Protein AF-A0A7L4TU64-F1 (afdb_monomer_lite)

pLDDT: mean 86.17, std 7.55, range [59.16, 95.81]

Foldseek 3Di:
DDLLVQLVCLQQAFADEPPPDPQGHCVQLQWAFDPDVVSVGHIDGDVVSNVVSCVVCVPSVCQLAQFDDDDSNNGHSVVSNVVSVVVNVVVCCQAPNDPPPRPALVSHNVSVVVVVVVVVVVVVVVVVVVVVD

Secondary structure (DSSP, 8-state):
--HHHHHHHHHHS----TT--S--SGGGGTEEE-S-GGGTT-EEE-HHHHHHHHHH-HHHHHHHHH---SSGGGS-HHHHHHHHHHHHHHHHHHHH-BGGGB-SGGGSHHHHHHHHHHHHHHHHHHHHHHHH-

Sequence (133 aa):
QSVMDRMRTDIYGMVSNNLGSDYNQLSAIGITTSRDYNERGKLEINEDRLRQAIERDPAGVAAIFNSDGPTSGDKGIIRRMRETLTSGIDSISGRAGGMGGKVANHQFTLGREIESINNRITNFERRLQQVED

Structure (mmCIF, N/CA/C/O backbone):
data_AF-A0A7L4TU64-F1
#
_entry.id   AF-A0A7L4TU64-F1
#
loop_
_atom_site.group_PDB
_atom_site.id
_atom_site.type_symbol
_atom_site.label_atom_id
_atom_site.label_alt_id
_atom_site.label_comp_id
_atom_site.label_asym_id
_atom_site.label_entity_id
_atom_site.label_seq_id
_atom_site.pdbx_PDB_ins_code
_atom_site.Cartn_x
_atom_site.Cartn_y
_atom_site.Cartn_z
_atom_site.occupancy
_atom_site.B_iso_or_equiv
_atom_site.auth_seq_id
_atom_site.auth_comp_id
_atom_site.auth_asym_id
_atom_site.auth_atom_id
_atom_site.pdbx_PDB_model_num
ATOM 1 N N . GLN A 1 1 ? -4.032 1.324 -12.497 1.00 60.09 1 GLN A N 1
ATOM 2 C CA . GLN A 1 1 ? -4.474 1.798 -11.168 1.00 60.09 1 GLN A CA 1
ATOM 3 C C . GLN A 1 1 ? -3.239 2.165 -10.362 1.00 60.09 1 GLN A C 1
ATOM 5 O O . GLN A 1 1 ? -2.305 1.365 -10.351 1.00 60.09 1 GLN A O 1
ATOM 10 N N . SER A 1 2 ? -3.184 3.372 -9.794 1.00 84.81 2 SER A N 1
ATOM 11 C CA . SER A 1 2 ? -2.020 3.838 -9.030 1.00 84.81 2 SER A CA 1
ATOM 12 C C . SER A 1 2 ? -1.870 3.040 -7.731 1.00 84.81 2 SER A C 1
ATOM 14 O O . SER A 1 2 ? -2.861 2.574 -7.169 1.00 84.81 2 SER A O 1
ATOM 16 N N . VAL A 1 3 ? -0.640 2.917 -7.224 1.00 86.81 3 VAL A N 1
ATOM 17 C CA . VAL A 1 3 ? -0.365 2.371 -5.880 1.00 86.81 3 VAL A CA 1
ATOM 18 C C . VAL A 1 3 ? -1.150 3.153 -4.820 1.00 86.81 3 VAL A C 1
ATOM 20 O O . VAL A 1 3 ? -1.698 2.559 -3.899 1.00 86.81 3 VAL A O 1
ATOM 23 N N . MET A 1 4 ? -1.295 4.468 -5.010 1.00 84.50 4 MET A N 1
ATOM 24 C CA . MET A 1 4 ? -2.042 5.343 -4.100 1.00 84.50 4 MET A CA 1
ATOM 25 C C . MET A 1 4 ? -3.549 5.047 -4.095 1.00 84.50 4 MET A C 1
ATOM 27 O O . MET A 1 4 ? -4.179 5.093 -3.042 1.00 84.50 4 MET A O 1
ATOM 31 N N . ASP A 1 5 ? -4.132 4.705 -5.248 1.00 86.56 5 ASP A N 1
ATOM 32 C CA . ASP A 1 5 ? -5.560 4.363 -5.342 1.00 86.56 5 ASP A CA 1
ATOM 33 C C . ASP A 1 5 ? -5.850 3.038 -4.629 1.00 86.56 5 ASP A C 1
ATOM 35 O O . ASP A 1 5 ? -6.860 2.899 -3.936 1.00 86.56 5 ASP A O 1
ATOM 39 N N . ARG A 1 6 ? -4.936 2.066 -4.769 1.00 87.94 6 ARG A N 1
ATOM 40 C CA . ARG A 1 6 ? -5.024 0.791 -4.050 1.00 87.94 6 ARG A CA 1
ATOM 41 C C . ARG A 1 6 ? -4.876 0.996 -2.549 1.00 87.94 6 ARG A C 1
ATOM 43 O O . ARG A 1 6 ? -5.725 0.525 -1.814 1.00 87.94 6 ARG A O 1
ATOM 50 N N . MET A 1 7 ? -3.903 1.793 -2.102 1.00 87.00 7 MET A N 1
ATOM 51 C CA . MET A 1 7 ? -3.753 2.120 -0.677 1.00 87.00 7 MET A CA 1
ATOM 52 C C . MET A 1 7 ? -5.001 2.766 -0.080 1.00 87.00 7 MET A C 1
ATOM 54 O O . MET A 1 7 ? -5.406 2.406 1.018 1.00 87.00 7 MET A O 1
ATOM 58 N N . ARG A 1 8 ? -5.627 3.717 -0.786 1.00 84.31 8 ARG A N 1
ATOM 59 C CA . ARG A 1 8 ? -6.885 4.320 -0.319 1.00 84.31 8 ARG A CA 1
ATOM 60 C C . ARG A 1 8 ? -7.978 3.267 -0.182 1.00 84.31 8 ARG A C 1
ATOM 62 O O . ARG A 1 8 ? -8.690 3.251 0.814 1.00 84.31 8 ARG A O 1
ATOM 69 N N . THR A 1 9 ? -8.069 2.366 -1.154 1.00 86.69 9 THR A N 1
ATOM 70 C CA . THR A 1 9 ? -9.021 1.251 -1.121 1.00 86.69 9 THR A CA 1
ATOM 71 C C . THR A 1 9 ? -8.730 0.299 0.044 1.00 86.69 9 THR A C 1
ATOM 73 O O . THR A 1 9 ? -9.660 -0.113 0.725 1.00 86.69 9 THR A O 1
ATOM 76 N N . ASP A 1 10 ? -7.458 0.010 0.331 1.00 86.88 10 ASP A N 1
ATOM 77 C CA . ASP A 1 10 ? -7.037 -0.840 1.452 1.00 86.88 10 ASP A CA 1
ATOM 78 C C . ASP A 1 10 ? -7.388 -0.223 2.817 1.00 86.88 10 ASP A C 1
ATOM 80 O O . ASP A 1 10 ? -7.748 -0.953 3.737 1.00 86.88 10 ASP A O 1
ATOM 84 N N . ILE A 1 11 ? -7.309 1.109 2.942 1.00 84.56 11 ILE A N 1
ATOM 85 C CA . ILE A 1 11 ? -7.629 1.866 4.167 1.00 84.56 11 ILE A CA 1
ATOM 86 C C . ILE A 1 11 ? -9.143 1.924 4.423 1.00 84.56 11 ILE A C 1
ATOM 88 O O . ILE A 1 11 ? -9.572 1.788 5.568 1.00 84.56 11 ILE A O 1
ATOM 92 N N . TYR A 1 12 ? -9.961 2.133 3.387 1.00 83.00 12 TYR A N 1
ATOM 93 C CA . TYR A 1 12 ? -11.426 2.157 3.534 1.00 83.00 12 TYR A CA 1
ATOM 94 C C . TYR A 1 12 ? -12.070 0.771 3.481 1.00 83.00 12 TYR A C 1
ATOM 96 O O . TYR A 1 12 ? -13.239 0.622 3.832 1.00 83.00 12 TYR A O 1
ATOM 104 N N . GLY A 1 13 ? -11.338 -0.230 2.998 1.00 82.50 13 GLY A N 1
ATOM 105 C CA . GLY A 1 13 ? -11.835 -1.585 2.857 1.00 82.50 13 GLY A CA 1
ATOM 106 C C . GLY A 1 13 ? -12.179 -2.183 4.214 1.00 82.50 13 GLY A C 1
ATOM 107 O O . GLY A 1 13 ? -11.385 -2.130 5.151 1.00 82.50 13 GLY A O 1
ATOM 108 N N . MET A 1 14 ? -13.352 -2.805 4.302 1.00 82.44 14 MET A N 1
ATOM 109 C CA . MET A 1 14 ? -13.736 -3.541 5.499 1.00 82.44 14 MET A CA 1
ATOM 110 C C . MET A 1 14 ? -12.784 -4.724 5.730 1.00 82.44 14 MET A C 1
ATOM 112 O O . MET A 1 14 ? -12.294 -5.366 4.789 1.00 82.44 14 MET A O 1
ATOM 116 N N . VAL A 1 15 ? -12.513 -4.995 7.002 1.00 82.00 15 VAL A N 1
ATOM 117 C CA . VAL A 1 15 ? -11.808 -6.178 7.482 1.00 82.00 15 VAL A CA 1
ATOM 118 C C . VAL A 1 15 ? -12.861 -7.141 8.006 1.00 82.00 15 VAL A C 1
ATOM 120 O O . VAL A 1 15 ? -13.440 -6.938 9.070 1.00 82.00 15 VAL A O 1
ATOM 123 N N . SER A 1 16 ? -13.120 -8.175 7.213 1.00 75.31 16 SER A N 1
ATOM 124 C CA . SER 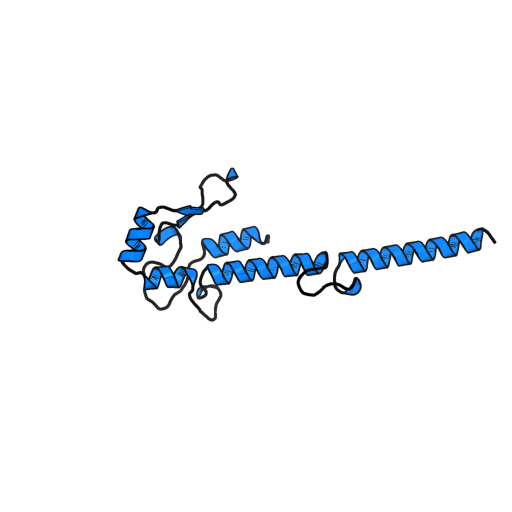A 1 16 ? -13.887 -9.344 7.617 1.00 75.31 16 SER A CA 1
ATOM 125 C C . SER A 1 16 ? -13.054 -10.090 8.652 1.00 75.31 16 SER A C 1
ATOM 127 O O . SER A 1 16 ? -12.026 -10.683 8.335 1.00 75.31 16 SER A O 1
ATOM 129 N N . ASN A 1 17 ? -13.441 -9.998 9.918 1.00 67.38 17 ASN A N 1
ATOM 130 C CA . ASN A 1 17 ? -12.864 -10.820 10.966 1.00 67.38 17 ASN A CA 1
ATOM 131 C C . ASN A 1 17 ? -13.966 -11.704 11.561 1.00 67.38 17 ASN A C 1
ATOM 133 O O . ASN A 1 17 ? -15.105 -11.285 11.751 1.00 67.38 17 ASN A O 1
ATOM 137 N N . ASN A 1 18 ? -13.631 -12.954 11.870 1.00 62.56 18 ASN A N 1
ATOM 138 C CA . ASN A 1 18 ? -14.570 -13.906 12.478 1.00 62.56 18 ASN A CA 1
ATOM 139 C C . ASN A 1 18 ? -14.825 -13.616 13.972 1.00 62.56 18 ASN A C 1
ATOM 141 O O . ASN A 1 18 ? -15.287 -14.488 14.701 1.00 62.56 18 ASN A O 1
ATOM 145 N N . LEU A 1 19 ? -14.486 -12.412 14.444 1.00 63.59 19 LEU A N 1
ATOM 146 C CA . LEU A 1 19 ? -14.598 -12.003 15.844 1.00 63.59 19 LEU A CA 1
ATOM 147 C C . LEU A 1 19 ? -15.994 -11.463 16.183 1.00 63.59 19 LEU A C 1
ATOM 149 O O . LEU A 1 19 ? -16.291 -11.276 17.357 1.00 63.59 19 LEU A O 1
ATOM 153 N N . GLY A 1 20 ? -16.847 -11.211 15.180 1.00 61.91 20 GLY A N 1
ATOM 154 C CA . GLY A 1 20 ? -18.186 -10.652 15.400 1.00 61.91 20 GLY A CA 1
ATOM 155 C C . GLY A 1 20 ? -18.162 -9.239 15.990 1.00 61.91 20 GLY A C 1
ATOM 156 O O . GLY A 1 20 ? -19.137 -8.818 16.604 1.00 61.91 20 GLY A O 1
ATOM 157 N N . SER A 1 21 ? -17.041 -8.529 15.838 1.00 68.81 21 SER A N 1
ATOM 158 C CA . SER A 1 21 ? -16.872 -7.165 16.328 1.00 68.81 21 SER A CA 1
ATOM 159 C C . SER A 1 21 ? -17.590 -6.175 15.411 1.00 68.81 21 SER A C 1
ATOM 161 O O . SER A 1 21 ? -17.479 -6.262 14.186 1.00 68.81 21 SER A O 1
ATOM 163 N N . ASP A 1 22 ? -18.256 -5.178 15.999 1.00 72.62 22 ASP A N 1
ATOM 164 C CA . ASP A 1 22 ? -18.806 -4.027 15.264 1.00 72.62 22 ASP A CA 1
ATOM 165 C C . ASP A 1 22 ? -17.694 -3.17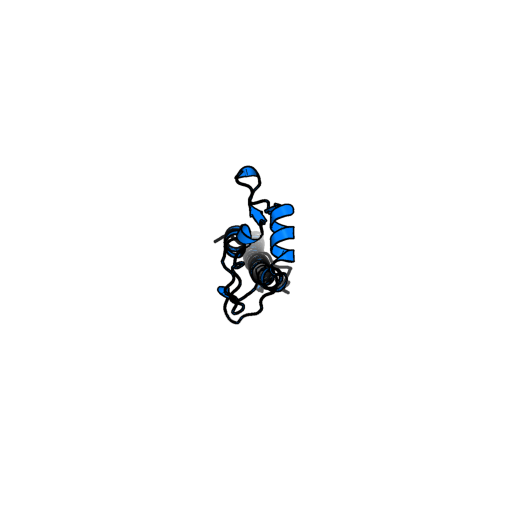7 14.612 1.00 72.62 22 ASP A C 1
ATOM 167 O O . ASP A 1 22 ? -17.949 -2.337 13.742 1.00 72.62 22 ASP A O 1
ATOM 171 N N . TYR A 1 23 ? -16.438 -3.391 15.019 1.00 80.00 23 TYR A N 1
ATOM 172 C CA . TYR A 1 23 ? -15.265 -2.704 14.500 1.00 80.00 23 TYR A CA 1
ATOM 173 C C . TYR A 1 23 ? -14.650 -3.489 13.334 1.00 80.00 23 TYR A C 1
ATOM 175 O O . TYR A 1 23 ? -13.735 -4.295 13.495 1.00 80.00 23 TYR A O 1
ATOM 183 N N . ASN A 1 24 ? -15.138 -3.205 12.125 1.00 82.88 24 ASN A N 1
ATOM 184 C CA . ASN A 1 24 ? -14.663 -3.812 10.875 1.00 82.88 24 ASN A CA 1
ATOM 185 C C . ASN A 1 24 ? -13.993 -2.813 9.911 1.00 82.88 24 ASN A C 1
ATOM 187 O O . ASN A 1 24 ? -13.590 -3.190 8.815 1.00 82.88 24 ASN A O 1
ATOM 191 N N . GLN A 1 25 ? -13.864 -1.539 10.287 1.00 86.75 25 GLN A N 1
ATOM 192 C CA . GLN A 1 25 ? -13.282 -0.481 9.451 1.00 86.75 25 GLN A CA 1
ATOM 193 C C . GLN A 1 25 ? -12.643 0.619 10.311 1.00 86.75 25 GLN A C 1
ATOM 195 O O . GLN A 1 25 ? -13.083 0.870 11.434 1.00 86.75 25 GLN A O 1
ATOM 200 N N . LEU A 1 26 ? -11.640 1.330 9.778 1.00 86.75 26 LEU A N 1
ATOM 201 C CA . LEU A 1 26 ? -10.933 2.400 10.507 1.00 86.75 26 LEU A CA 1
ATOM 202 C C . LEU A 1 26 ? -11.856 3.540 10.950 1.00 86.75 26 LEU A C 1
ATOM 204 O O . LEU A 1 26 ? -11.714 4.074 12.051 1.00 86.75 26 LEU A O 1
ATOM 208 N N . SER A 1 27 ? -12.852 3.869 10.129 1.00 87.19 27 SER A N 1
ATOM 209 C CA . SER A 1 27 ? -13.830 4.911 10.443 1.00 87.19 27 SER A CA 1
ATOM 210 C C . SER A 1 27 ? -14.679 4.568 11.673 1.00 87.19 27 SER A C 1
ATOM 212 O O . SER A 1 27 ? -15.074 5.477 12.406 1.00 87.19 27 SER A O 1
ATOM 214 N N . ALA A 1 28 ? -14.905 3.277 11.952 1.00 86.12 28 ALA A N 1
ATOM 215 C CA . ALA A 1 28 ? -15.651 2.810 13.123 1.00 86.12 28 ALA A CA 1
ATOM 216 C C . ALA A 1 28 ? -14.872 3.014 14.433 1.00 86.12 28 ALA A C 1
ATOM 218 O O . ALA A 1 28 ? -15.484 3.215 15.479 1.00 86.12 28 ALA A O 1
ATOM 219 N N . ILE A 1 29 ? -13.537 3.039 14.365 1.00 88.25 29 ILE A N 1
ATOM 220 C CA . ILE A 1 29 ? -12.649 3.293 15.511 1.00 88.25 29 ILE A CA 1
ATOM 221 C C . ILE A 1 29 ? -12.175 4.754 15.577 1.00 88.25 29 ILE A C 1
ATOM 223 O O . ILE A 1 29 ? -11.249 5.079 16.312 1.00 88.25 29 ILE A O 1
ATOM 227 N N . GLY A 1 30 ? -12.796 5.654 14.807 1.00 86.69 30 GLY A N 1
ATOM 228 C CA . GLY A 1 30 ? -12.488 7.086 14.838 1.00 86.69 30 GLY A CA 1
ATOM 229 C C . GLY A 1 30 ? -11.278 7.513 14.004 1.00 86.69 30 GLY A C 1
ATOM 230 O O . GLY A 1 30 ? -10.855 8.661 14.121 1.00 86.69 30 GLY A O 1
ATOM 231 N N . ILE A 1 31 ? -10.739 6.639 13.152 1.00 89.88 31 ILE A N 1
ATOM 232 C CA . ILE A 1 31 ? -9.679 6.979 12.198 1.00 89.88 31 ILE A CA 1
ATOM 233 C C . ILE A 1 31 ? -10.321 7.205 10.834 1.00 89.88 31 ILE A C 1
ATOM 235 O O . ILE A 1 31 ? -10.862 6.295 10.210 1.00 89.88 31 ILE A O 1
ATOM 239 N N . THR A 1 32 ? -10.267 8.439 10.359 1.00 88.31 32 THR A N 1
ATOM 240 C CA . THR A 1 32 ? -10.822 8.835 9.064 1.00 88.31 32 THR A CA 1
ATOM 241 C C . THR A 1 32 ? -9.748 9.498 8.218 1.00 88.31 32 THR A C 1
ATOM 243 O O . THR A 1 32 ? -8.602 9.636 8.632 1.00 88.31 32 THR A O 1
ATOM 246 N N . THR A 1 33 ? -10.089 9.867 6.996 1.00 85.56 33 THR A N 1
ATOM 247 C CA . THR A 1 33 ? -9.225 10.669 6.131 1.00 85.56 33 THR A CA 1
ATOM 248 C C . THR A 1 33 ? -9.734 12.096 6.094 1.00 85.56 33 THR A C 1
ATOM 250 O O . THR A 1 33 ? -10.950 12.303 6.088 1.00 85.56 33 THR A O 1
ATOM 253 N N . SER A 1 34 ? -8.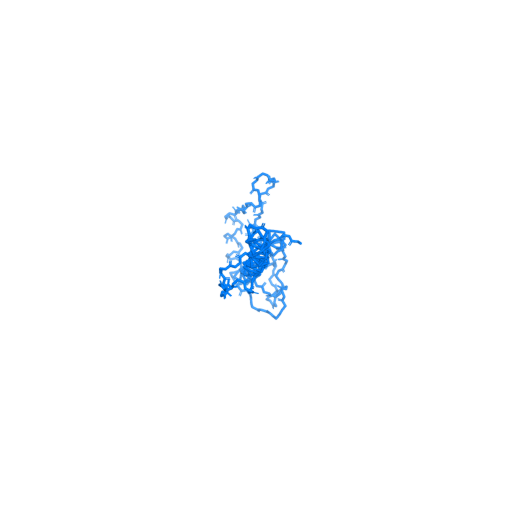818 13.044 5.938 1.00 84.56 34 SER A N 1
ATOM 254 C CA . SER A 1 34 ? -9.149 14.435 5.673 1.00 84.56 34 SER A CA 1
ATOM 255 C C . SER A 1 34 ? -10.129 14.570 4.512 1.00 84.56 34 SER A C 1
ATOM 257 O O . SER A 1 34 ? -10.033 13.876 3.493 1.00 84.56 34 SER A O 1
ATOM 259 N N . ARG A 1 35 ? -11.088 15.479 4.694 1.00 81.56 35 ARG A N 1
ATOM 260 C CA . ARG A 1 35 ? -12.075 15.852 3.673 1.00 81.56 35 ARG A CA 1
ATOM 261 C C . ARG A 1 35 ? -11.474 16.761 2.607 1.00 81.56 35 ARG A C 1
ATOM 263 O O . ARG A 1 35 ? -12.040 16.864 1.521 1.00 81.56 35 ARG A O 1
ATOM 270 N N . ASP A 1 36 ? -10.363 17.428 2.916 1.00 85.81 36 ASP A N 1
ATOM 271 C CA . ASP A 1 36 ? -9.686 18.294 1.965 1.00 85.81 36 ASP A CA 1
ATOM 272 C C . ASP A 1 36 ? -8.868 17.452 0.981 1.00 85.81 36 ASP A C 1
ATOM 274 O O . ASP A 1 36 ? -7.938 16.720 1.333 1.00 85.81 36 ASP A O 1
ATOM 278 N N . TYR A 1 37 ? -9.206 17.584 -0.299 1.00 78.50 37 TYR A N 1
ATOM 279 C CA . TYR A 1 37 ? -8.504 16.910 -1.380 1.00 78.50 37 TYR A CA 1
ATOM 280 C C . TYR A 1 37 ? -7.024 17.329 -1.465 1.00 78.50 37 TYR A C 1
ATOM 282 O O . TYR A 1 37 ? -6.169 16.527 -1.859 1.00 78.50 37 TYR A O 1
ATOM 290 N N . ASN A 1 38 ? -6.699 18.555 -1.040 1.00 86.25 38 ASN A N 1
ATOM 291 C CA . ASN A 1 38 ? -5.334 19.081 -1.029 1.00 86.25 38 ASN A CA 1
ATOM 292 C C . ASN A 1 38 ? -4.451 18.415 0.029 1.00 86.25 38 ASN A C 1
ATOM 294 O O . ASN A 1 38 ? -3.233 18.349 -0.143 1.00 86.25 38 ASN A O 1
ATOM 298 N N . GLU A 1 39 ? -5.051 17.839 1.073 1.00 83.62 39 GLU A N 1
ATOM 299 C CA . GLU A 1 39 ? -4.336 17.083 2.104 1.00 83.62 39 GLU A CA 1
ATOM 300 C C . GLU A 1 39 ? -4.025 15.640 1.677 1.00 83.62 39 GLU A C 1
ATOM 302 O O . GLU A 1 39 ? -3.483 14.848 2.449 1.00 83.62 39 GLU A O 1
ATOM 307 N N . ARG A 1 40 ? -4.329 15.282 0.420 1.00 81.25 40 ARG A N 1
ATOM 308 C CA . ARG A 1 40 ? -3.894 14.046 -0.253 1.00 81.25 40 ARG A CA 1
ATOM 309 C C . ARG A 1 40 ? -4.287 12.745 0.457 1.00 81.25 40 ARG A C 1
ATOM 311 O O . ARG A 1 40 ? -3.748 11.690 0.122 1.00 81.25 40 ARG A O 1
ATOM 318 N N . GLY A 1 41 ? -5.303 12.771 1.317 1.00 78.25 41 GLY A N 1
ATOM 319 C CA . GLY A 1 41 ? -5.754 11.601 2.078 1.00 78.25 41 GLY A CA 1
ATOM 320 C C . GLY A 1 41 ? -5.009 11.409 3.399 1.00 78.25 41 GLY A C 1
ATOM 321 O O . GLY A 1 41 ? -4.874 10.278 3.861 1.00 78.25 41 GLY A O 1
ATOM 322 N N . LYS A 1 42 ? -4.516 12.503 3.993 1.00 88.06 42 LYS A N 1
ATOM 323 C CA . LYS A 1 42 ? -4.026 12.546 5.374 1.00 88.06 42 LYS A CA 1
ATOM 324 C C . LYS A 1 42 ? -5.017 11.861 6.318 1.00 88.06 42 LYS A C 1
ATOM 326 O O . LYS A 1 42 ? -6.222 12.073 6.202 1.00 88.06 42 LYS A O 1
ATOM 331 N N . LEU A 1 43 ? -4.508 11.052 7.243 1.00 87.69 43 LEU A N 1
ATOM 332 C CA . LEU A 1 43 ? -5.332 10.429 8.275 1.00 87.69 43 LEU A CA 1
ATOM 333 C C . LEU A 1 43 ? -5.637 11.440 9.386 1.00 87.69 43 LEU A C 1
ATOM 335 O O . LEU A 1 43 ? -4.738 12.106 9.896 1.00 87.69 43 LEU A O 1
ATOM 339 N N . GLU A 1 44 ? -6.907 11.521 9.758 1.00 91.00 44 GLU A N 1
ATOM 340 C CA . GLU A 1 44 ? -7.429 12.289 10.881 1.00 91.00 44 GLU A CA 1
ATOM 341 C C . GLU A 1 44 ? -7.916 11.322 11.956 1.00 91.00 44 GLU A C 1
ATOM 343 O O . GLU A 1 44 ? -8.718 10.421 11.689 1.00 91.00 44 GLU A O 1
ATOM 348 N N . ILE A 1 45 ? -7.424 11.509 13.177 1.00 92.44 45 ILE A N 1
ATOM 349 C CA . ILE A 1 45 ? -7.690 10.613 14.299 1.00 92.44 45 ILE A CA 1
ATOM 350 C C . ILE A 1 45 ? -8.532 11.364 15.322 1.00 92.44 45 ILE A C 1
ATOM 352 O O . ILE A 1 45 ? -8.121 12.402 15.836 1.00 92.44 45 ILE A O 1
ATOM 356 N N . ASN A 1 46 ? -9.705 10.821 15.636 1.00 93.88 46 ASN A N 1
ATOM 357 C CA . ASN A 1 46 ? -10.482 11.245 16.789 1.00 93.88 46 ASN A CA 1
ATOM 358 C C . ASN A 1 46 ? -10.055 10.412 18.005 1.00 93.88 46 ASN A C 1
ATOM 360 O O . ASN A 1 46 ? -10.479 9.265 18.158 1.00 93.88 46 ASN A O 1
ATOM 364 N N . GLU A 1 47 ? -9.202 10.989 18.850 1.00 92.69 47 GLU A N 1
ATOM 365 C CA . GLU A 1 47 ? -8.608 10.295 19.998 1.00 92.69 47 GLU A CA 1
ATOM 366 C C . GLU A 1 47 ? -9.644 9.781 20.999 1.00 92.69 47 GLU A C 1
ATOM 368 O O . GLU A 1 47 ? -9.482 8.684 21.530 1.00 92.69 47 GLU A O 1
ATOM 373 N N . ASP A 1 48 ? -10.724 10.525 21.233 1.00 94.12 48 ASP A N 1
ATOM 374 C CA . ASP A 1 48 ? -11.754 10.128 22.195 1.00 94.12 48 ASP A CA 1
ATOM 375 C C . ASP A 1 48 ? -12.533 8.908 21.705 1.00 94.12 48 ASP A C 1
ATOM 377 O O . ASP A 1 48 ? -12.756 7.965 22.465 1.00 94.12 48 ASP A O 1
ATOM 381 N N . ARG A 1 49 ? -12.890 8.878 20.415 1.00 91.38 49 ARG A N 1
ATOM 382 C CA . ARG A 1 49 ? -13.551 7.712 19.807 1.00 91.38 49 ARG A CA 1
ATOM 383 C C . ARG A 1 49 ? -12.616 6.514 19.729 1.00 91.38 49 ARG A C 1
ATOM 385 O O . ARG A 1 49 ? -13.059 5.398 19.981 1.00 91.38 49 ARG A O 1
ATOM 392 N N . LEU A 1 50 ? -11.339 6.742 19.423 1.00 91.38 50 LEU A N 1
ATOM 393 C CA . LEU A 1 50 ? -10.343 5.677 19.389 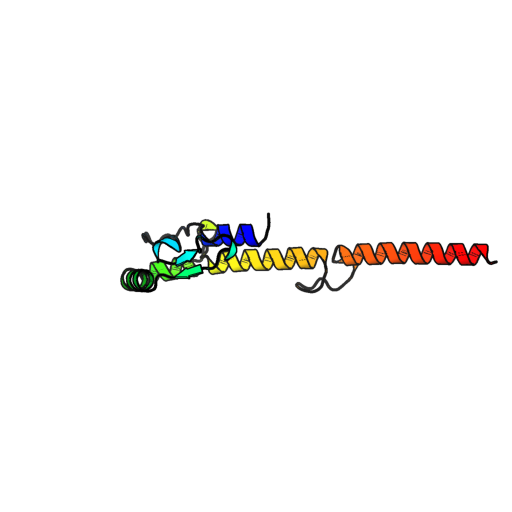1.00 91.38 50 LEU A CA 1
ATOM 394 C C . LEU A 1 50 ? -10.136 5.070 20.780 1.00 91.38 50 LEU A C 1
ATOM 396 O O . LEU A 1 50 ? -10.136 3.849 20.918 1.00 91.38 50 LEU A O 1
ATOM 400 N N . ARG A 1 51 ? -10.033 5.905 21.819 1.00 92.44 51 ARG A N 1
ATOM 401 C CA . ARG A 1 51 ? -9.907 5.457 23.211 1.00 92.44 51 ARG A CA 1
ATOM 402 C C . ARG A 1 51 ? -11.122 4.635 23.641 1.00 92.44 51 ARG A C 1
ATOM 404 O O . ARG A 1 51 ? -10.952 3.524 24.128 1.00 92.44 51 ARG A O 1
ATOM 411 N N . GLN A 1 52 ? -12.334 5.117 23.357 1.00 92.62 52 GLN A N 1
ATOM 412 C CA . GLN A 1 52 ? -13.569 4.376 23.640 1.00 92.62 52 GLN A CA 1
ATOM 413 C C . GLN A 1 52 ? -13.651 3.047 22.876 1.00 92.62 52 GLN A C 1
ATOM 415 O O . GLN A 1 52 ? -14.104 2.048 23.431 1.00 92.62 52 GLN A O 1
ATOM 420 N N . ALA A 1 53 ? -13.222 3.006 21.611 1.00 89.50 53 ALA A N 1
ATOM 421 C CA . ALA A 1 53 ? -13.205 1.770 20.831 1.00 89.50 53 ALA A CA 1
ATOM 422 C C . ALA A 1 53 ? -12.232 0.740 21.427 1.00 89.50 53 ALA A C 1
ATOM 424 O O . ALA A 1 53 ? -12.594 -0.426 21.569 1.00 89.50 53 ALA A O 1
ATOM 425 N N . ILE A 1 54 ? -11.038 1.183 21.839 1.00 90.56 54 ILE A N 1
ATOM 426 C CA . ILE A 1 54 ? -10.029 0.338 22.496 1.00 90.56 54 ILE A CA 1
ATOM 427 C C . ILE A 1 54 ? -10.531 -0.178 23.849 1.00 90.56 54 ILE A C 1
ATOM 429 O O . ILE A 1 54 ? -10.319 -1.344 24.162 1.00 90.56 54 ILE A O 1
ATOM 433 N N . GLU A 1 55 ? -11.199 0.658 24.646 1.00 91.56 55 GLU A N 1
ATOM 434 C CA . GLU A 1 55 ? -11.757 0.252 25.944 1.00 91.56 55 GLU A CA 1
ATOM 435 C C . GLU A 1 55 ? -12.895 -0.766 25.799 1.00 91.56 55 GLU A C 1
ATOM 437 O O . GLU A 1 55 ? -13.014 -1.678 26.616 1.00 91.56 55 GLU A O 1
ATOM 442 N N . ARG A 1 56 ? -13.732 -0.623 24.763 1.00 90.06 56 ARG A N 1
ATOM 443 C CA . ARG A 1 56 ? -14.880 -1.512 24.531 1.00 90.06 56 ARG A CA 1
ATOM 444 C C . ARG A 1 56 ? -14.481 -2.852 23.925 1.00 90.06 56 ARG A C 1
ATOM 446 O O . ARG A 1 56 ? -15.023 -3.871 24.339 1.00 90.06 56 ARG A O 1
ATOM 453 N N . ASP A 1 57 ? -13.590 -2.851 22.937 1.00 87.81 57 ASP A N 1
ATOM 454 C CA . ASP A 1 57 ? -13.133 -4.073 22.270 1.00 87.81 57 ASP A CA 1
ATOM 455 C C . ASP A 1 57 ? -11.686 -3.927 21.760 1.00 87.81 57 ASP A C 1
ATOM 457 O O . ASP A 1 57 ? -11.441 -3.647 20.579 1.00 87.81 57 ASP A O 1
ATOM 461 N N . PRO A 1 58 ? -10.691 -4.144 22.635 1.00 88.75 58 PRO A N 1
ATOM 462 C CA . PRO A 1 58 ? -9.290 -4.034 22.247 1.00 88.75 58 PRO A CA 1
ATOM 463 C C . PRO A 1 58 ? -8.890 -5.096 21.210 1.00 88.75 58 PRO A C 1
ATOM 465 O O . PRO A 1 58 ? -8.013 -4.848 20.378 1.00 88.75 58 PRO A O 1
ATOM 468 N N . ALA A 1 59 ? -9.534 -6.269 21.227 1.00 86.69 59 ALA A N 1
ATOM 469 C CA . ALA A 1 59 ? -9.249 -7.356 20.296 1.00 86.69 59 ALA A CA 1
ATOM 470 C C . ALA A 1 59 ? -9.759 -7.034 18.882 1.00 86.69 59 ALA A C 1
ATOM 472 O O . ALA A 1 59 ? -9.023 -7.231 17.913 1.00 86.69 59 ALA A O 1
ATOM 473 N N . GLY A 1 60 ? -10.967 -6.477 18.760 1.00 86.38 60 GLY A N 1
ATOM 474 C CA . GLY A 1 60 ? -11.526 -6.007 17.491 1.00 86.38 60 GLY A CA 1
ATOM 475 C C . GLY A 1 60 ? -10.693 -4.891 16.863 1.00 86.38 60 GLY A C 1
ATOM 476 O O . GLY A 1 60 ? -10.349 -4.966 15.681 1.00 86.38 60 GLY A O 1
ATOM 477 N N . VAL A 1 61 ? -10.261 -3.907 17.664 1.00 88.56 61 VAL A N 1
ATOM 478 C CA . VAL A 1 61 ? -9.357 -2.844 17.188 1.00 88.56 61 VAL A CA 1
ATOM 479 C C . VAL A 1 61 ? -8.040 -3.436 16.682 1.00 88.56 61 VAL A C 1
ATOM 481 O O . VAL A 1 61 ? -7.605 -3.113 15.576 1.00 88.56 61 VAL A O 1
ATOM 484 N N . ALA A 1 62 ? -7.411 -4.339 17.441 1.00 87.94 62 ALA A N 1
ATOM 485 C CA . ALA A 1 62 ? -6.173 -4.991 17.017 1.00 87.94 62 ALA A CA 1
ATOM 486 C C . ALA A 1 62 ? -6.355 -5.812 15.728 1.00 87.94 62 ALA A C 1
ATOM 488 O O . ALA A 1 62 ? -5.473 -5.809 14.865 1.00 87.94 62 ALA A O 1
ATOM 489 N N . ALA A 1 63 ? -7.502 -6.474 15.565 1.00 87.12 63 ALA A N 1
ATOM 490 C CA . ALA A 1 63 ? -7.817 -7.257 14.379 1.00 87.12 63 ALA A CA 1
ATOM 491 C C . ALA A 1 63 ? -7.925 -6.390 13.114 1.00 87.12 63 ALA A C 1
ATOM 493 O O . ALA A 1 63 ? -7.423 -6.798 12.069 1.00 87.12 63 ALA A O 1
ATOM 494 N N . ILE A 1 64 ? -8.468 -5.168 13.184 1.00 87.62 64 ILE A N 1
ATOM 495 C CA . ILE A 1 64 ? -8.491 -4.256 12.021 1.00 87.62 64 ILE A CA 1
ATOM 496 C C . ILE A 1 64 ? -7.079 -4.053 11.444 1.00 87.62 64 ILE A C 1
ATOM 498 O O . ILE A 1 64 ? -6.883 -4.055 10.226 1.00 87.62 64 ILE A O 1
ATOM 502 N N . PHE A 1 65 ? -6.070 -3.917 12.304 1.00 88.31 65 PHE A N 1
ATOM 503 C CA . PHE A 1 65 ? -4.692 -3.682 11.870 1.00 88.31 65 PHE A CA 1
ATOM 504 C C . PHE A 1 65 ? -3.947 -4.969 11.516 1.00 88.31 65 PHE A C 1
ATOM 506 O O . PHE A 1 65 ? -3.247 -5.013 10.500 1.00 88.31 65 PHE A O 1
ATOM 513 N N . ASN A 1 66 ? -4.111 -6.006 12.341 1.00 87.69 66 ASN A N 1
ATOM 514 C CA . ASN A 1 66 ? -3.237 -7.178 12.383 1.00 87.69 66 ASN A CA 1
ATOM 515 C C . ASN A 1 66 ? -3.945 -8.505 12.082 1.00 87.69 66 ASN A C 1
ATOM 517 O O . ASN A 1 66 ? -3.319 -9.553 12.257 1.00 87.69 66 ASN A O 1
ATOM 521 N N . SER A 1 67 ? -5.204 -8.500 11.629 1.00 86.06 67 SER A N 1
ATOM 522 C CA . SER A 1 67 ? -5.896 -9.740 11.256 1.00 86.06 67 SER A CA 1
ATOM 523 C C . SER A 1 67 ? -5.089 -10.508 10.211 1.00 86.06 67 SER A C 1
ATOM 525 O O . SER A 1 67 ? -4.451 -9.924 9.320 1.00 86.06 67 SER A O 1
ATOM 527 N N . ASP A 1 68 ? -5.067 -11.823 10.378 1.00 80.81 68 ASP A N 1
ATOM 528 C CA . ASP A 1 68 ? -4.443 -12.745 9.448 1.00 80.81 68 ASP A CA 1
ATOM 529 C C . ASP A 1 68 ? -5.531 -13.617 8.844 1.00 80.81 68 ASP A C 1
ATOM 531 O O . ASP A 1 68 ? -6.373 -14.167 9.555 1.00 80.81 68 ASP A O 1
ATOM 535 N N . GLY A 1 69 ? -5.541 -13.692 7.523 1.00 76.88 69 GLY A N 1
ATOM 536 C CA . GLY A 1 69 ? -6.623 -14.330 6.810 1.00 76.88 69 GLY A CA 1
ATOM 537 C C . GLY A 1 69 ? -6.246 -14.655 5.372 1.00 76.88 69 GLY A C 1
ATOM 538 O O . GLY A 1 69 ? -5.354 -14.022 4.794 1.00 76.88 69 GLY A O 1
ATOM 539 N N . PRO A 1 70 ? -6.901 -15.672 4.791 1.00 73.31 70 PRO A N 1
ATOM 540 C CA . PRO A 1 70 ? -6.533 -16.198 3.484 1.00 73.31 70 PRO A CA 1
ATOM 541 C C . PRO A 1 70 ? -6.884 -15.228 2.352 1.00 73.31 70 PRO A C 1
ATOM 543 O O . PRO A 1 70 ? -6.195 -15.209 1.331 1.00 73.31 70 PRO A O 1
ATOM 546 N N . THR A 1 71 ? -7.926 -14.405 2.515 1.00 78.50 71 THR A N 1
ATOM 547 C CA . THR A 1 71 ? -8.353 -13.447 1.491 1.00 78.50 71 THR A CA 1
ATOM 548 C C . THR A 1 71 ? -7.906 -12.025 1.812 1.00 78.50 71 THR A C 1
ATOM 550 O O . THR A 1 71 ? -7.646 -11.675 2.962 1.00 78.50 71 THR A O 1
ATOM 553 N N . SER A 1 72 ? -7.844 -11.167 0.786 1.00 72.38 72 SER A N 1
ATOM 554 C CA . SER A 1 72 ? -7.545 -9.740 0.971 1.00 72.38 72 SER A CA 1
ATOM 555 C C . SER A 1 72 ? -8.493 -9.101 1.992 1.00 72.38 72 SER A C 1
ATOM 557 O O . SER A 1 72 ? -8.021 -8.373 2.854 1.00 72.38 72 SER A O 1
ATOM 559 N N . GLY A 1 73 ? -9.783 -9.464 1.976 1.00 75.19 73 GLY A N 1
ATOM 560 C CA . GLY A 1 73 ? -10.804 -8.975 2.908 1.00 75.19 73 GLY A CA 1
ATOM 561 C C . GLY A 1 73 ? -10.630 -9.424 4.363 1.00 75.19 73 GLY A C 1
ATOM 562 O O . GLY A 1 73 ? -11.136 -8.747 5.256 1.00 75.19 73 GLY A O 1
ATOM 563 N N . ASP A 1 74 ? -9.868 -10.487 4.615 1.00 79.44 74 ASP A N 1
ATOM 564 C CA . ASP A 1 74 ? -9.639 -11.021 5.965 1.00 79.44 74 ASP A CA 1
ATOM 565 C C . ASP A 1 74 ? -8.314 -10.539 6.575 1.00 79.44 74 ASP A C 1
ATOM 567 O O . ASP A 1 74 ? -8.101 -10.591 7.789 1.00 79.44 74 ASP A O 1
ATOM 571 N N . LYS A 1 75 ? -7.405 -10.036 5.731 1.00 86.25 75 LYS A N 1
ATOM 572 C CA . LYS A 1 75 ? -6.140 -9.445 6.172 1.00 86.25 75 LYS A CA 1
ATOM 573 C C . LYS A 1 75 ? -6.387 -8.093 6.823 1.00 86.25 75 LYS A C 1
ATOM 575 O O . LYS A 1 75 ? -7.173 -7.292 6.321 1.00 86.25 75 LYS A O 1
ATOM 580 N N . GLY A 1 76 ? -5.641 -7.805 7.881 1.00 87.38 76 GLY A N 1
ATOM 581 C CA . GLY A 1 76 ? -5.594 -6.479 8.479 1.00 87.38 76 GLY A CA 1
ATOM 582 C C . GLY A 1 76 ? -4.998 -5.438 7.529 1.00 87.38 76 GLY A C 1
ATOM 583 O O . GLY A 1 76 ? -4.244 -5.752 6.600 1.00 87.38 76 GLY A O 1
ATOM 584 N N . ILE A 1 77 ? -5.316 -4.175 7.784 1.00 88.44 77 ILE A N 1
ATOM 585 C CA . ILE A 1 77 ? -4.986 -3.053 6.896 1.00 88.44 77 ILE A CA 1
ATOM 586 C C . ILE A 1 77 ? -3.472 -2.884 6.733 1.00 88.44 77 ILE A C 1
ATOM 588 O O . ILE A 1 77 ? -3.002 -2.630 5.626 1.00 88.44 77 ILE A O 1
ATOM 592 N N . ILE A 1 78 ? -2.680 -3.114 7.788 1.00 88.25 78 ILE A N 1
ATOM 593 C CA . ILE A 1 78 ? -1.214 -2.995 7.718 1.00 88.25 78 ILE A CA 1
ATOM 594 C C . ILE A 1 78 ? -0.630 -4.003 6.722 1.00 88.25 78 ILE A C 1
ATOM 596 O O . ILE A 1 78 ? 0.284 -3.671 5.963 1.00 88.25 78 ILE A O 1
ATOM 600 N N . ARG A 1 79 ? -1.157 -5.235 6.703 1.00 89.00 79 ARG A N 1
ATOM 601 C CA . ARG A 1 79 ? -0.713 -6.263 5.753 1.00 89.00 79 ARG A CA 1
ATOM 602 C C . ARG A 1 79 ? -1.080 -5.877 4.322 1.00 89.00 79 ARG A C 1
ATOM 604 O O . ARG A 1 79 ? -0.197 -5.898 3.469 1.00 89.00 79 ARG A O 1
ATOM 611 N N . ARG A 1 80 ? -2.325 -5.449 4.078 1.00 89.88 80 ARG A N 1
ATOM 612 C CA . ARG A 1 80 ? -2.771 -4.994 2.745 1.00 89.88 80 ARG A CA 1
ATOM 613 C C . ARG A 1 80 ? -1.915 -3.838 2.229 1.00 89.88 80 ARG A C 1
ATOM 615 O O . ARG A 1 80 ? -1.366 -3.913 1.135 1.00 89.88 80 ARG A O 1
ATOM 622 N N . MET A 1 81 ? -1.701 -2.817 3.062 1.00 88.25 81 MET A N 1
ATOM 623 C CA . MET A 1 81 ? -0.876 -1.662 2.706 1.00 88.25 81 MET A CA 1
ATOM 624 C C . MET A 1 81 ? 0.563 -2.061 2.376 1.00 88.25 81 MET A C 1
ATOM 626 O O . MET A 1 81 ? 1.136 -1.550 1.414 1.00 88.25 81 MET A O 1
ATOM 630 N N . ARG A 1 82 ? 1.153 -2.984 3.146 1.00 89.50 82 ARG A N 1
ATOM 631 C CA . ARG A 1 82 ? 2.498 -3.503 2.873 1.00 89.50 82 ARG A CA 1
ATOM 632 C C . ARG A 1 82 ? 2.551 -4.252 1.544 1.00 89.50 82 ARG A C 1
ATOM 634 O O . ARG A 1 82 ? 3.477 -4.027 0.778 1.00 89.50 82 ARG A O 1
ATOM 641 N N . GLU A 1 83 ? 1.572 -5.101 1.252 1.00 90.44 83 GLU A N 1
ATOM 642 C CA . GLU A 1 83 ? 1.482 -5.820 -0.027 1.00 90.44 83 GLU A CA 1
ATOM 643 C C . GLU A 1 83 ? 1.358 -4.849 -1.208 1.00 90.44 83 GLU A C 1
ATOM 645 O O . GLU A 1 83 ? 2.089 -4.967 -2.194 1.00 90.44 83 GLU A O 1
ATOM 650 N N . THR A 1 84 ? 0.504 -3.831 -1.080 1.00 91.06 84 THR A N 1
ATOM 651 C CA . THR A 1 84 ? 0.347 -2.772 -2.082 1.00 91.06 84 THR A CA 1
ATOM 652 C C . THR A 1 84 ? 1.641 -1.975 -2.282 1.00 91.06 84 THR A C 1
ATOM 654 O O . THR A 1 84 ? 2.016 -1.703 -3.426 1.00 91.06 84 THR A O 1
ATOM 657 N N . LEU A 1 85 ? 2.356 -1.640 -1.201 1.00 90.19 85 LEU A N 1
ATOM 658 C CA . LEU A 1 85 ? 3.673 -0.992 -1.253 1.00 90.19 85 LEU A CA 1
ATOM 659 C C . LEU A 1 85 ? 4.702 -1.850 -1.981 1.00 90.19 85 LEU A C 1
ATOM 661 O O . LEU A 1 85 ? 5.347 -1.361 -2.906 1.00 90.19 85 LEU A O 1
ATOM 665 N N . THR A 1 86 ? 4.831 -3.120 -1.595 1.00 91.12 86 THR A N 1
ATOM 666 C CA . THR A 1 86 ? 5.767 -4.063 -2.215 1.00 91.12 86 THR A CA 1
ATOM 667 C C . THR A 1 86 ? 5.474 -4.213 -3.704 1.00 91.12 86 THR A C 1
ATOM 669 O O . THR A 1 86 ? 6.372 -4.039 -4.517 1.00 91.12 86 THR A O 1
ATOM 672 N N . SER A 1 87 ? 4.207 -4.397 -4.086 1.00 91.12 87 SER A N 1
ATOM 673 C CA . SER A 1 87 ? 3.796 -4.447 -5.496 1.00 91.12 87 SER A CA 1
ATOM 674 C C . SER A 1 87 ? 4.138 -3.158 -6.255 1.00 91.12 87 SER A C 1
ATOM 676 O O . SER A 1 87 ? 4.521 -3.194 -7.430 1.00 91.12 87 SER A O 1
ATOM 678 N N . GLY A 1 88 ? 4.006 -2.007 -5.593 1.00 90.81 88 GLY A N 1
ATOM 679 C CA . GLY A 1 88 ? 4.414 -0.715 -6.132 1.00 90.81 88 GLY A CA 1
ATOM 680 C C . GLY A 1 88 ? 5.915 -0.639 -6.393 1.00 90.81 88 GLY A C 1
ATOM 681 O O . GLY A 1 88 ? 6.322 -0.273 -7.496 1.00 90.81 88 GLY A O 1
ATOM 682 N N . ILE A 1 89 ? 6.722 -1.038 -5.408 1.00 89.81 89 ILE A N 1
ATOM 683 C CA . ILE A 1 89 ? 8.181 -1.121 -5.524 1.00 89.81 89 ILE A CA 1
ATOM 684 C C . ILE A 1 89 ? 8.559 -2.073 -6.659 1.00 89.81 89 ILE A C 1
ATOM 686 O O . ILE A 1 89 ? 9.302 -1.674 -7.546 1.00 89.81 89 ILE A O 1
ATOM 690 N N . ASP A 1 90 ? 7.983 -3.273 -6.711 1.00 90.38 90 ASP A N 1
ATOM 691 C CA . ASP A 1 90 ? 8.264 -4.265 -7.753 1.00 90.38 90 ASP A CA 1
ATOM 692 C C . ASP A 1 90 ? 7.928 -3.753 -9.157 1.00 90.38 90 ASP A C 1
ATOM 694 O O . ASP A 1 90 ? 8.674 -3.991 -10.110 1.00 90.38 90 ASP A O 1
ATOM 698 N N . SER A 1 91 ? 6.826 -3.010 -9.292 1.00 90.06 91 SER A N 1
ATOM 699 C CA . SER A 1 91 ? 6.428 -2.389 -10.560 1.00 90.06 91 SER A CA 1
ATOM 700 C C . SER A 1 91 ? 7.435 -1.326 -11.006 1.00 90.06 91 SER A C 1
ATOM 702 O O . SER A 1 91 ? 7.791 -1.262 -12.186 1.00 90.06 91 SER A O 1
ATOM 704 N N . ILE A 1 92 ? 7.917 -0.504 -10.068 1.00 89.81 92 ILE A N 1
ATOM 705 C CA . ILE A 1 92 ? 8.947 0.509 -10.329 1.00 89.81 92 ILE A CA 1
ATOM 706 C C . ILE A 1 92 ? 10.263 -0.177 -10.693 1.00 89.81 92 ILE A C 1
ATOM 708 O O . ILE A 1 92 ? 10.839 0.125 -11.736 1.00 89.81 92 ILE A O 1
ATOM 712 N N . SER A 1 93 ? 10.697 -1.150 -9.898 1.00 90.12 93 SER A N 1
ATOM 713 C CA . SER A 1 93 ? 11.909 -1.931 -10.129 1.00 90.12 93 SER A CA 1
ATOM 714 C C . SER A 1 93 ? 11.882 -2.679 -11.457 1.00 90.12 93 SER A C 1
ATOM 716 O O . SER A 1 93 ? 12.887 -2.727 -12.159 1.00 90.12 93 SER A O 1
ATOM 718 N N . GLY A 1 94 ? 10.737 -3.240 -11.857 1.00 90.50 94 GLY A N 1
ATOM 719 C CA . GLY A 1 94 ? 10.569 -3.883 -13.163 1.00 90.50 94 GLY A CA 1
ATOM 720 C C . GLY A 1 94 ? 10.806 -2.930 -14.334 1.00 90.50 94 GLY A C 1
ATOM 721 O O . GLY A 1 94 ? 11.260 -3.349 -15.400 1.00 90.50 94 GLY A O 1
ATOM 722 N N . ARG A 1 95 ? 10.546 -1.635 -14.138 1.00 90.25 95 ARG A N 1
ATOM 723 C CA . ARG A 1 95 ? 10.761 -0.614 -15.161 1.00 90.25 95 ARG A CA 1
ATOM 724 C C . ARG A 1 95 ? 12.160 -0.008 -15.094 1.00 90.25 95 ARG A C 1
ATOM 726 O O . ARG A 1 95 ? 12.809 0.075 -16.131 1.00 90.25 95 ARG A O 1
ATOM 733 N N . ALA A 1 96 ? 12.607 0.401 -13.912 1.00 89.69 96 ALA A N 1
ATOM 734 C CA . ALA A 1 96 ? 13.798 1.228 -13.719 1.00 89.69 96 ALA A CA 1
ATOM 735 C C . ALA A 1 96 ? 15.025 0.490 -13.160 1.00 89.69 96 ALA A C 1
ATOM 737 O O . ALA A 1 96 ? 16.113 1.056 -13.172 1.00 89.69 96 ALA A O 1
ATOM 738 N N . GLY A 1 97 ? 14.875 -0.757 -12.711 1.00 86.94 97 GLY A N 1
ATOM 739 C CA . GLY A 1 97 ? 15.948 -1.503 -12.056 1.00 86.94 97 GLY A CA 1
ATOM 740 C C . GLY A 1 97 ? 16.196 -1.058 -10.611 1.00 86.94 97 GLY A C 1
ATOM 741 O O . GLY A 1 97 ? 15.516 -0.183 -10.075 1.00 86.94 97 GLY A O 1
ATOM 742 N N . GLY A 1 98 ? 17.160 -1.699 -9.954 1.00 86.31 98 GLY A N 1
ATOM 743 C CA . GLY A 1 98 ? 17.543 -1.443 -8.566 1.00 86.31 98 GLY A CA 1
ATOM 744 C C . GLY A 1 98 ? 16.894 -2.407 -7.569 1.00 86.31 98 GLY A C 1
ATOM 745 O O . GLY A 1 98 ? 17.290 -3.571 -7.473 1.00 86.31 98 GLY A O 1
ATOM 746 N N . MET A 1 99 ? 15.939 -1.903 -6.777 1.00 74.69 99 MET A N 1
ATOM 747 C CA . MET A 1 99 ? 15.337 -2.622 -5.642 1.00 74.69 99 MET A CA 1
ATOM 748 C C . MET A 1 99 ? 14.705 -3.960 -6.083 1.00 74.69 99 MET A C 1
ATOM 750 O O . MET A 1 99 ? 14.253 -4.085 -7.218 1.00 74.69 99 MET A O 1
ATOM 754 N N . GLY A 1 100 ? 14.672 -4.982 -5.222 1.00 73.19 100 GLY A N 1
ATOM 755 C CA . GLY A 1 100 ? 14.141 -6.305 -5.603 1.00 73.19 100 GLY A CA 1
ATOM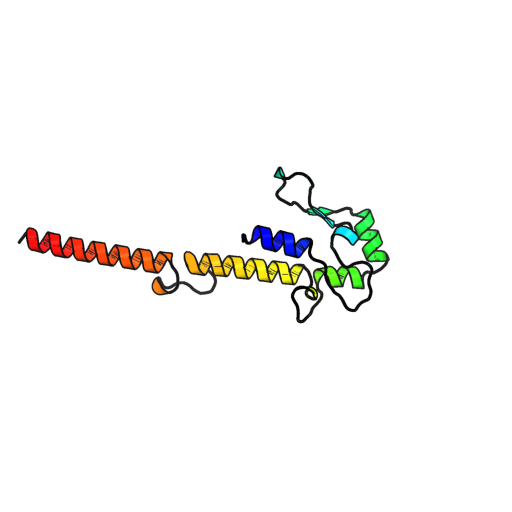 756 C C . GLY A 1 100 ? 15.066 -7.128 -6.519 1.00 73.19 100 GLY A C 1
ATOM 757 O O . GLY A 1 100 ? 14.605 -8.031 -7.212 1.00 73.19 100 GLY A O 1
ATOM 758 N N . GLY A 1 101 ? 16.367 -6.812 -6.549 1.00 78.62 101 GLY A N 1
ATOM 759 C CA . GLY A 1 101 ? 17.392 -7.618 -7.227 1.00 78.62 101 GLY A CA 1
ATOM 760 C C . GLY A 1 101 ? 17.472 -7.437 -8.746 1.00 78.62 101 GLY A C 1
ATOM 761 O O . GLY A 1 101 ? 18.154 -8.211 -9.413 1.00 78.62 101 GLY A O 1
ATOM 762 N N . LYS A 1 102 ? 16.803 -6.422 -9.308 1.00 83.06 102 LYS A N 1
ATOM 763 C CA . LYS A 1 102 ? 16.816 -6.122 -10.749 1.00 83.06 102 LYS A CA 1
ATOM 764 C C . LYS A 1 102 ? 17.975 -5.190 -11.097 1.00 83.06 102 LYS A C 1
ATOM 766 O O . LYS A 1 102 ? 17.766 -4.013 -11.365 1.00 83.06 102 LYS A O 1
ATOM 771 N N . VAL A 1 103 ? 19.200 -5.703 -11.032 1.00 83.75 103 VAL A N 1
ATOM 772 C CA . VAL A 1 103 ? 20.430 -4.903 -11.190 1.00 83.75 103 VAL A CA 1
ATOM 773 C C . VAL A 1 103 ? 20.985 -4.971 -12.613 1.00 83.75 103 VAL A C 1
ATOM 775 O O . VAL A 1 103 ? 21.536 -3.991 -13.102 1.00 83.75 103 VAL A O 1
ATOM 778 N N . ALA A 1 104 ? 20.828 -6.099 -13.307 1.00 87.56 104 ALA A N 1
ATOM 779 C CA . ALA A 1 104 ? 21.342 -6.246 -14.665 1.00 87.56 104 ALA A CA 1
ATOM 780 C C . ALA A 1 104 ? 20.388 -5.625 -15.698 1.00 87.56 104 ALA A C 1
ATOM 782 O O . ALA A 1 104 ? 19.172 -5.786 -15.598 1.00 87.56 104 ALA A O 1
ATOM 783 N N . ASN A 1 105 ? 20.936 -4.971 -16.728 1.00 85.94 105 ASN A N 1
ATOM 784 C CA . ASN A 1 105 ? 20.167 -4.200 -17.719 1.00 85.94 105 ASN A CA 1
ATOM 785 C C . ASN A 1 105 ? 19.051 -5.002 -18.410 1.00 85.94 105 ASN A C 1
ATOM 787 O O . ASN A 1 105 ? 17.978 -4.467 -18.673 1.00 85.94 105 ASN A O 1
ATOM 791 N N . HIS A 1 106 ? 19.246 -6.303 -18.634 1.00 86.56 106 HIS A N 1
ATOM 792 C CA . HIS A 1 106 ? 18.228 -7.165 -19.238 1.00 86.56 106 HIS A CA 1
ATOM 793 C C . HIS A 1 106 ? 17.026 -7.456 -18.312 1.00 86.56 106 HIS A C 1
ATOM 795 O O . HIS A 1 106 ? 15.989 -7.927 -18.778 1.00 86.56 106 HIS A O 1
ATOM 801 N N . GLN A 1 107 ? 17.144 -7.194 -17.005 1.00 87.50 107 GLN A N 1
ATOM 802 C CA . GLN A 1 107 ? 16.141 -7.536 -15.986 1.00 87.50 107 GLN A CA 1
ATOM 803 C C . GLN A 1 107 ? 15.053 -6.468 -15.809 1.00 87.50 107 GLN A C 1
ATOM 805 O O . GLN A 1 107 ? 14.060 -6.722 -15.117 1.00 87.50 107 GLN A O 1
ATOM 810 N N . PHE A 1 108 ? 15.227 -5.286 -16.407 1.00 92.19 108 PHE A N 1
ATOM 811 C CA . PHE A 1 108 ? 14.285 -4.172 -16.321 1.00 92.19 108 PHE A CA 1
ATOM 812 C C . PHE A 1 108 ? 14.148 -3.439 -17.661 1.00 92.19 108 PHE A C 1
ATOM 814 O O . PHE A 1 108 ? 14.987 -3.547 -18.553 1.00 92.19 108 PHE A O 1
ATOM 821 N N . THR A 1 109 ? 13.034 -2.733 -17.849 1.00 92.19 109 THR A N 1
ATOM 822 C CA . THR A 1 109 ? 12.685 -2.139 -19.152 1.00 92.19 109 THR A CA 1
ATOM 823 C C . THR A 1 109 ? 13.672 -1.067 -19.606 1.00 92.19 109 THR A C 1
ATOM 825 O O . THR A 1 109 ? 14.176 -1.168 -20.720 1.00 92.19 109 THR A O 1
ATOM 828 N N . LEU A 1 110 ? 14.007 -0.098 -18.748 1.00 92.19 110 LEU A N 1
ATOM 829 C CA . LEU A 1 110 ? 14.942 0.972 -19.112 1.00 92.19 110 LEU A CA 1
ATOM 830 C C . LEU A 1 110 ? 16.339 0.432 -19.449 1.00 92.19 110 LEU A C 1
ATOM 832 O O . LEU A 1 110 ? 16.991 0.949 -20.347 1.00 92.19 110 LEU A O 1
ATOM 836 N N . GLY A 1 111 ? 16.789 -0.638 -18.791 1.00 91.69 111 GLY A N 1
ATOM 837 C CA . GLY A 1 111 ? 18.084 -1.256 -19.072 1.00 91.69 111 GLY A CA 1
ATOM 838 C C . GLY A 1 111 ? 18.130 -1.885 -20.464 1.00 91.69 111 GLY A C 1
ATOM 839 O O . GLY A 1 111 ? 19.087 -1.664 -21.204 1.00 91.69 111 GLY A O 1
ATOM 840 N N . ARG A 1 112 ? 17.059 -2.583 -20.865 1.00 93.06 112 ARG A N 1
ATOM 841 C CA . ARG A 1 112 ? 16.906 -3.125 -22.227 1.00 93.06 112 ARG A CA 1
ATOM 842 C C . ARG A 1 112 ? 16.831 -2.023 -23.283 1.00 93.06 112 ARG A C 1
ATOM 844 O O . ARG A 1 112 ? 17.372 -2.178 -24.375 1.00 93.06 112 ARG A O 1
ATOM 851 N N . GLU A 1 113 ? 16.172 -0.910 -22.969 1.00 93.69 113 GLU A N 1
ATOM 852 C CA . GLU A 1 113 ? 16.115 0.255 -23.858 1.00 93.69 113 GLU A CA 1
ATOM 853 C C . GLU A 1 113 ? 17.498 0.896 -24.037 1.00 93.69 113 GLU A C 1
ATOM 855 O O . GLU A 1 113 ? 17.894 1.166 -25.170 1.00 93.69 113 GLU A O 1
ATOM 860 N N . ILE A 1 114 ? 18.269 1.058 -22.955 1.00 92.94 114 ILE A N 1
ATOM 861 C CA . ILE A 1 114 ? 19.656 1.549 -23.002 1.00 92.94 114 ILE A CA 1
ATOM 862 C C . ILE A 1 114 ? 20.535 0.620 -23.848 1.00 92.94 114 ILE A C 1
ATOM 864 O O . ILE A 1 114 ? 21.277 1.088 -24.708 1.00 92.94 114 ILE A O 1
ATOM 868 N N . GLU A 1 115 ? 20.430 -0.696 -23.658 1.00 93.62 115 GLU A N 1
ATOM 869 C CA . GLU A 1 115 ? 21.195 -1.680 -24.433 1.00 93.62 115 GLU A CA 1
ATOM 870 C C . GLU A 1 115 ? 20.854 -1.624 -25.931 1.00 93.62 115 GLU A C 1
ATOM 872 O O . GLU A 1 115 ? 21.743 -1.627 -26.783 1.00 93.62 115 GLU A O 1
ATOM 877 N N . SER A 1 116 ? 19.570 -1.474 -26.264 1.00 94.38 116 SER A N 1
AT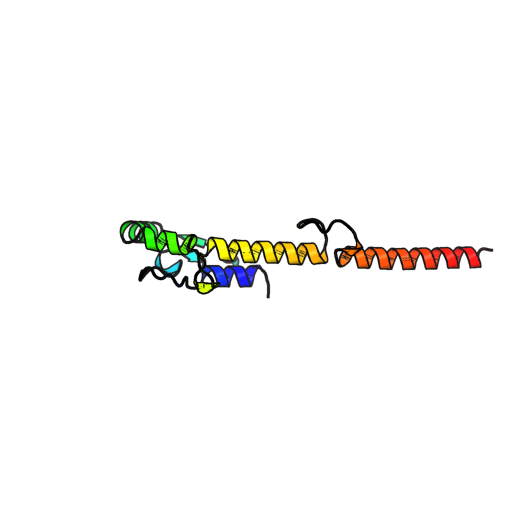OM 878 C CA . SER A 1 116 ? 19.113 -1.268 -27.643 1.00 94.38 116 SER A CA 1
ATOM 879 C C . SER A 1 116 ? 19.671 0.022 -28.257 1.00 94.38 116 SER A C 1
ATOM 881 O O . SER A 1 116 ? 20.122 0.020 -29.406 1.00 94.38 116 SER A O 1
ATOM 883 N N . ILE A 1 117 ? 19.690 1.122 -27.497 1.00 94.94 117 ILE A N 1
ATOM 884 C CA . ILE A 1 117 ? 20.271 2.396 -27.937 1.00 94.94 117 ILE A CA 1
ATOM 885 C C . ILE A 1 117 ? 21.776 2.244 -28.189 1.00 94.94 117 ILE A C 1
ATOM 887 O O . ILE A 1 117 ? 22.240 2.634 -29.260 1.00 94.94 117 ILE A O 1
ATOM 891 N N . ASN A 1 118 ? 22.520 1.617 -27.277 1.00 94.19 118 ASN A N 1
ATOM 892 C CA . ASN A 1 118 ? 23.958 1.385 -27.438 1.00 94.19 118 ASN A CA 1
ATOM 893 C C . ASN A 1 118 ? 24.264 0.544 -28.684 1.00 94.19 118 ASN A C 1
ATOM 895 O O . ASN A 1 118 ? 25.112 0.922 -29.486 1.00 94.19 118 ASN A O 1
ATOM 899 N N . ASN A 1 119 ? 23.508 -0.532 -28.920 1.00 95.38 119 ASN A N 1
ATOM 900 C CA . ASN A 1 119 ? 23.661 -1.354 -30.125 1.00 95.38 119 ASN A CA 1
ATOM 901 C C . ASN A 1 119 ? 23.429 -0.551 -31.413 1.00 95.38 119 ASN A C 1
ATOM 903 O O . ASN A 1 119 ? 24.107 -0.760 -32.422 1.00 95.38 119 ASN A O 1
ATOM 907 N N . ARG A 1 120 ? 22.473 0.384 -31.400 1.00 95.44 120 ARG A N 1
ATOM 908 C CA . ARG A 1 120 ? 22.243 1.291 -32.531 1.00 95.44 120 ARG A CA 1
ATOM 909 C C . ARG A 1 120 ? 23.422 2.241 -32.721 1.00 95.44 120 ARG A C 1
ATOM 911 O O . ARG A 1 120 ? 23.862 2.381 -33.858 1.00 95.44 120 ARG A O 1
ATOM 918 N N . ILE A 1 121 ? 23.948 2.833 -31.645 1.00 94.75 121 ILE A N 1
ATOM 919 C CA . ILE A 1 121 ? 25.126 3.717 -31.681 1.00 94.75 121 ILE A CA 1
ATOM 920 C C . ILE A 1 121 ? 26.328 2.981 -32.281 1.00 94.75 121 ILE A C 1
ATOM 922 O O . ILE A 1 121 ? 26.866 3.439 -33.283 1.00 94.75 121 ILE A O 1
ATOM 926 N N . THR A 1 122 ? 26.666 1.789 -31.785 1.00 95.81 122 THR A N 1
ATOM 927 C CA . THR A 1 122 ? 27.798 0.996 -32.300 1.00 95.81 122 THR A CA 1
ATOM 928 C C . THR A 1 122 ? 27.657 0.649 -33.785 1.00 95.81 122 THR A C 1
ATOM 930 O O . THR A 1 122 ? 28.634 0.636 -34.532 1.00 95.81 122 THR A O 1
ATOM 933 N N . ASN A 1 123 ? 26.437 0.377 -34.257 1.00 95.31 123 ASN A N 1
ATOM 934 C CA . ASN A 1 123 ? 26.202 0.132 -35.680 1.00 95.31 123 ASN A CA 1
ATOM 935 C C . ASN A 1 123 ? 26.344 1.404 -36.530 1.00 95.31 123 ASN A C 1
ATOM 937 O O . ASN A 1 123 ? 26.799 1.313 -37.670 1.00 95.31 123 ASN A O 1
ATOM 941 N N . PHE A 1 124 ? 25.966 2.571 -35.998 1.00 95.00 124 PHE A N 1
ATOM 942 C CA . PHE A 1 124 ? 26.215 3.854 -36.657 1.00 95.00 124 PHE A CA 1
ATOM 943 C C . PHE A 1 124 ? 27.711 4.172 -36.715 1.00 95.00 124 PHE A C 1
ATOM 945 O O . PHE A 1 124 ? 28.197 4.516 -37.786 1.00 95.00 124 PHE A O 1
ATOM 952 N N . GLU A 1 125 ? 28.449 3.978 -35.621 1.00 92.56 125 GLU A N 1
ATOM 953 C CA . GLU A 1 125 ? 29.905 4.174 -35.568 1.00 92.56 125 GLU A CA 1
ATOM 954 C C . GLU A 1 125 ? 30.634 3.297 -36.592 1.00 92.56 125 GLU A C 1
ATOM 956 O O . GLU A 1 125 ? 31.442 3.798 -37.370 1.00 92.56 125 GLU A O 1
ATOM 961 N N . ARG A 1 126 ? 30.280 2.005 -36.682 1.00 94.06 126 ARG A N 1
ATOM 962 C CA . ARG A 1 126 ? 30.853 1.091 -37.685 1.00 94.06 126 ARG A CA 1
ATOM 963 C C . ARG A 1 126 ? 30.592 1.559 -39.119 1.00 94.06 126 ARG A C 1
ATOM 965 O O . ARG A 1 126 ? 31.443 1.389 -39.984 1.00 94.06 126 ARG A O 1
ATOM 972 N N . ARG A 1 127 ? 29.407 2.121 -39.384 1.00 92.75 127 ARG A N 1
ATOM 973 C CA . ARG A 1 127 ? 29.070 2.667 -40.707 1.00 92.75 127 ARG A CA 1
ATOM 974 C C . ARG A 1 127 ? 29.850 3.937 -41.024 1.00 92.75 127 ARG A C 1
ATOM 976 O O . ARG A 1 127 ? 30.226 4.100 -42.173 1.00 92.75 127 ARG A O 1
ATOM 983 N N . LEU A 1 128 ? 30.075 4.813 -40.045 1.00 93.56 128 LEU A N 1
ATOM 984 C CA . LEU A 1 128 ? 30.883 6.020 -40.238 1.00 93.56 128 LEU A CA 1
ATOM 985 C C . LEU A 1 128 ? 32.331 5.658 -40.578 1.00 93.56 128 LEU A C 1
ATOM 987 O O . LEU A 1 128 ? 32.840 6.145 -41.576 1.00 93.56 128 LEU A O 1
ATOM 991 N N . GLN A 1 129 ? 32.930 4.716 -39.843 1.00 91.44 129 GLN A N 1
ATOM 992 C CA . GLN A 1 129 ? 34.283 4.222 -40.133 1.00 91.44 129 GLN A CA 1
ATOM 993 C C . GLN A 1 129 ? 34.407 3.665 -41.559 1.00 91.44 129 GLN A C 1
ATOM 995 O O . GLN A 1 129 ? 35.331 4.013 -42.276 1.00 91.44 129 GLN A O 1
ATOM 1000 N N . GLN A 1 130 ? 33.432 2.871 -42.014 1.00 89.56 130 GLN A N 1
ATOM 1001 C CA . GLN A 1 130 ? 33.421 2.331 -43.384 1.00 89.56 130 GLN A CA 1
ATOM 1002 C C . GLN A 1 130 ? 33.249 3.380 -44.491 1.00 89.56 130 GLN A C 1
ATOM 1004 O O . GLN A 1 130 ? 33.477 3.057 -45.650 1.00 89.56 130 GLN A O 1
ATOM 1009 N N . VAL A 1 131 ? 32.745 4.573 -44.170 1.00 89.25 131 VAL A N 1
ATOM 1010 C CA . VAL A 1 131 ? 32.585 5.676 -45.133 1.00 89.25 131 VAL A CA 1
ATOM 1011 C C . VAL A 1 131 ? 33.817 6.589 -45.140 1.00 89.25 131 VAL A C 1
ATOM 1013 O O . VAL A 1 131 ? 34.026 7.311 -46.111 1.00 89.25 131 VAL A O 1
ATOM 1016 N N . GLU A 1 132 ? 34.598 6.589 -44.059 1.00 76.06 132 GLU A N 1
ATOM 1017 C CA . GLU A 1 132 ? 35.844 7.352 -43.936 1.00 76.06 132 GLU A CA 1
ATOM 1018 C C . GLU A 1 132 ? 37.047 6.651 -44.597 1.00 76.06 132 GLU A C 1
ATOM 1020 O O . GLU A 1 132 ? 37.979 7.345 -45.008 1.00 76.06 132 GLU A O 1
ATOM 1025 N N . ASP A 1 133 ? 37.000 5.319 -44.729 1.00 59.16 133 ASP A N 1
ATOM 1026 C CA . ASP A 1 133 ? 37.950 4.487 -45.492 1.00 59.16 133 ASP A CA 1
ATOM 1027 C C . ASP A 1 133 ? 37.629 4.446 -47.003 1.00 59.16 133 ASP A C 1
ATOM 1029 O O . ASP A 1 133 ? 38.587 4.486 -47.815 1.00 59.16 133 ASP A O 1
#

Radius of gyration: 24.32 Å; chains: 1; bounding box: 57×35×71 Å